Protein AF-A0A060C9G6-F1 (afdb_monomer)

Nearest PDB structures (foldseek):
  5x32-assembly2_B  TM=8.089E-01  e=6.596E-02  Marinomonas mediterranea MMB-1
  5x32-assembly1_A  TM=8.050E-01  e=7.031E-02  Marinomonas mediterranea MMB-1
  2rgk-assembly1_F  TM=8.131E-01  e=1.100E-01  Escherichia coli
  2afa-assembly1_E  TM=8.178E-01  e=1.332E-01  Salmonella enterica subsp. enterica serovar Typhimurium
  2gz6-assembly1_A  TM=7.050E-01  e=1.170E+00  Anabaena sp. CH1

Secondary structure (DSSP, 8-state):
-------TT---EEEHHHHHHHHHHHHHHT-HHHHHHHHHHHHHTBPTTSSSBPSEEETTTTEE-S---HHHHHHHHHHHHHHHHHH--S--

Solvent-accessible surface area (backbone atoms only — not comparable to full-atom values): 4927 Å² total; per-residue (Å²): 80,80,43,84,58,52,55,96,84,70,55,47,27,35,36,28,48,54,38,10,51,51,32,32,51,25,31,75,73,64,38,58,77,60,25,54,32,34,49,53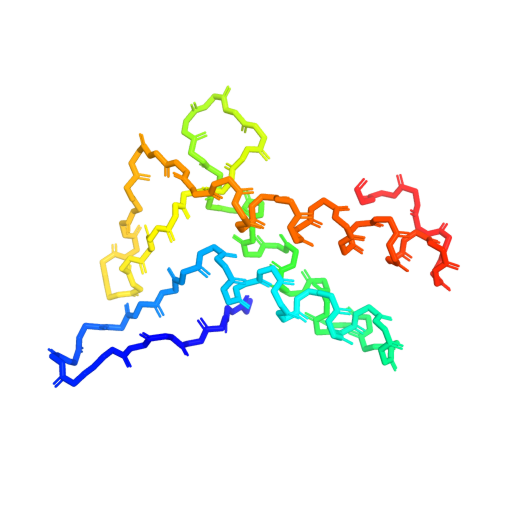,40,46,71,76,40,42,22,85,98,53,96,43,38,18,28,43,31,39,65,82,78,71,47,64,45,89,46,67,42,71,68,13,43,52,33,40,55,52,18,52,54,43,36,29,77,69,68,68,51,85,86,117

InterPro domains:
  IPR002037 Glycoside hydrolase, family 8 [PF01270] (7-90)
  IPR002037 Glycoside hydrolase, family 8 [PR00735] (14-27)
  IPR002037 Glycoside hydrolase, family 8 [PR00735] (69-87)
  IPR008928 Six-hairpin glycosidase superfamily [SSF48208] (2-91)
  IPR012341 Six-hairpin glycosidase-like superfamily [G3DSA:1.50.10.10] (1-92)

Mean predicted aligned error: 3.17 Å

Organism: NCBI:txid83427

Radius of gyration: 12.73 Å; Cα contacts (8 Å, |Δi|>4): 157; chains: 1; bounding box: 33×30×27 Å

Sequence (92 aa):
MYINTTDSNSTLRALSESQGYGMVFTALVGKQSDYDKLLLFFQNHQYSNTGLMSWEIDMNSNSALDNNATDGDLWIAYSLFRAYDRWNDKNI

pLDDT: mean 94.39, std 7.27, range [63.03, 98.81]

Foldseek 3Di:
DADFPDDPVRQTKGFLLRLLVQLQVCLVVVVVVSNVVSVVVQVVACAPPDSAGQGMARPVVRDGDNDHDVNSRVSNVVSVVSNCVRPVDPPD

Structure (mmCIF, N/CA/C/O backbone):
data_AF-A0A060C9G6-F1
#
_entry.id   AF-A0A060C9G6-F1
#
loop_
_atom_site.group_PDB
_atom_site.id
_atom_site.type_symbol
_atom_site.label_atom_id
_atom_site.label_alt_id
_atom_site.label_comp_id
_atom_site.label_asym_id
_atom_site.label_entity_id
_atom_site.label_seq_id
_atom_site.pdbx_PDB_ins_code
_atom_site.Cartn_x
_atom_site.Cartn_y
_atom_site.Cartn_z
_atom_site.occupancy
_atom_site.B_iso_or_equiv
_atom_site.auth_seq_id
_atom_site.auth_comp_id
_atom_site.auth_asym_id
_atom_site.auth_atom_id
_atom_site.pdbx_PDB_model_num
ATOM 1 N N . MET A 1 1 ? 3.166 -0.277 6.431 1.00 95.25 1 MET A N 1
ATOM 2 C CA . MET A 1 1 ? 3.203 -1.739 6.192 1.00 95.25 1 MET A CA 1
ATOM 3 C C . MET A 1 1 ? 2.691 -1.977 4.791 1.00 95.25 1 MET A C 1
ATOM 5 O O . MET A 1 1 ? 1.796 -1.254 4.388 1.00 95.25 1 MET A O 1
ATOM 9 N N . TYR A 1 2 ? 3.223 -2.959 4.077 1.00 97.31 2 TYR A N 1
ATOM 10 C CA . TYR A 1 2 ? 2.743 -3.334 2.748 1.00 97.31 2 TYR A CA 1
ATOM 11 C C . TYR A 1 2 ? 2.577 -4.848 2.663 1.00 97.31 2 TYR A C 1
ATOM 13 O O . TYR A 1 2 ? 3.133 -5.579 3.490 1.00 97.31 2 TYR A O 1
ATOM 21 N N . ILE A 1 3 ? 1.824 -5.310 1.669 1.00 97.94 3 ILE A N 1
ATOM 22 C CA . ILE A 1 3 ? 1.740 -6.734 1.347 1.00 97.94 3 ILE A CA 1
ATOM 23 C C . ILE A 1 3 ? 2.866 -7.093 0.376 1.00 97.94 3 ILE A C 1
ATOM 25 O O . ILE A 1 3 ? 2.945 -6.557 -0.727 1.00 97.94 3 ILE A O 1
ATOM 29 N N . ASN A 1 4 ? 3.759 -7.983 0.811 1.00 96.38 4 ASN A N 1
ATOM 30 C CA . ASN A 1 4 ? 4.887 -8.441 0.009 1.00 96.38 4 ASN A CA 1
ATOM 31 C C . ASN A 1 4 ? 4.401 -9.357 -1.126 1.00 96.38 4 ASN A C 1
ATOM 33 O O . ASN A 1 4 ? 3.778 -10.386 -0.874 1.00 96.38 4 ASN A O 1
ATOM 37 N N . THR A 1 5 ? 4.727 -8.975 -2.357 1.00 95.50 5 THR A N 1
ATOM 38 C CA . THR A 1 5 ? 4.345 -9.646 -3.613 1.00 95.50 5 THR A CA 1
ATOM 39 C C . THR A 1 5 ? 5.562 -10.029 -4.459 1.00 95.50 5 THR A C 1
ATOM 41 O O . THR A 1 5 ? 5.459 -10.197 -5.670 1.00 95.50 5 THR A O 1
ATOM 44 N N . THR A 1 6 ? 6.732 -10.145 -3.822 1.00 92.88 6 THR A N 1
ATOM 45 C CA . THR A 1 6 ? 7.990 -10.548 -4.470 1.00 92.88 6 THR A CA 1
ATOM 46 C C . THR A 1 6 ? 7.798 -11.824 -5.280 1.00 92.88 6 THR A C 1
ATOM 48 O O . THR A 1 6 ? 7.349 -12.842 -4.750 1.00 92.88 6 THR A O 1
ATOM 51 N N . ASP A 1 7 ? 8.158 -11.765 -6.559 1.00 83.19 7 ASP A N 1
ATOM 52 C CA . ASP A 1 7 ? 8.186 -12.930 -7.435 1.00 83.19 7 ASP A CA 1
ATOM 53 C C . ASP A 1 7 ? 9.513 -13.700 -7.281 1.00 83.19 7 ASP A C 1
ATOM 55 O O . ASP A 1 7 ? 10.405 -13.345 -6.505 1.00 83.19 7 ASP A O 1
ATOM 59 N N . SER A 1 8 ? 9.681 -14.773 -8.054 1.00 80.50 8 SER A N 1
ATOM 60 C CA . SER A 1 8 ? 10.912 -15.572 -8.051 1.00 80.50 8 SER A CA 1
ATOM 61 C C . SER A 1 8 ? 12.166 -14.807 -8.500 1.00 80.50 8 SER A C 1
ATOM 63 O O . SER A 1 8 ? 13.270 -15.320 -8.326 1.00 80.50 8 SER A O 1
ATOM 65 N N . ASN A 1 9 ? 12.033 -13.601 -9.068 1.00 75.06 9 ASN A N 1
ATOM 66 C CA . ASN A 1 9 ? 13.159 -12.788 -9.533 1.00 75.06 9 ASN A CA 1
ATOM 67 C C . ASN A 1 9 ? 13.793 -11.947 -8.411 1.00 75.06 9 ASN A C 1
ATOM 69 O O . ASN A 1 9 ? 14.741 -11.210 -8.668 1.00 75.06 9 ASN A O 1
ATOM 73 N N . SER A 1 10 ? 13.330 -12.096 -7.162 1.00 77.44 10 SER A N 1
ATOM 74 C CA . SER A 1 10 ? 13.910 -11.482 -5.952 1.00 77.44 10 SER A CA 1
ATOM 75 C C . SER A 1 10 ? 13.818 -9.952 -5.865 1.00 77.44 10 SER A C 1
ATOM 77 O O . SER A 1 10 ? 14.388 -9.358 -4.948 1.00 77.44 10 SER A O 1
ATOM 79 N N . THR A 1 11 ? 13.079 -9.294 -6.762 1.00 85.19 11 THR A N 1
ATOM 80 C CA . THR A 1 11 ? 12.737 -7.875 -6.597 1.00 85.19 11 THR A CA 1
ATOM 81 C C . THR A 1 11 ? 11.641 -7.751 -5.546 1.00 85.19 11 THR A C 1
ATOM 83 O O . THR A 1 11 ? 10.539 -8.269 -5.730 1.00 85.19 11 THR A O 1
ATOM 86 N N . LEU A 1 12 ? 11.939 -7.059 -4.444 1.00 93.81 12 LEU A N 1
ATOM 87 C CA . LEU A 1 12 ? 10.977 -6.844 -3.371 1.00 93.81 12 LEU A CA 1
ATOM 88 C C . LEU A 1 12 ? 9.879 -5.906 -3.872 1.00 93.81 12 LEU A C 1
ATOM 90 O O . LEU A 1 12 ? 10.145 -4.734 -4.120 1.00 93.81 12 LEU A O 1
ATOM 94 N N . ARG A 1 13 ? 8.659 -6.421 -4.040 1.00 95.69 13 ARG A N 1
ATOM 95 C CA . ARG A 1 13 ? 7.547 -5.666 -4.636 1.00 95.69 13 ARG A CA 1
ATOM 96 C C . ARG A 1 13 ? 6.336 -5.565 -3.727 1.00 95.69 13 ARG A C 1
ATOM 98 O O . ARG A 1 13 ? 6.010 -6.505 -2.992 1.00 95.69 13 ARG A O 1
ATOM 105 N N . ALA A 1 14 ? 5.618 -4.459 -3.868 1.00 97.44 14 ALA A N 1
ATOM 106 C CA . ALA A 1 14 ? 4.235 -4.317 -3.436 1.00 97.44 14 ALA A CA 1
ATOM 107 C C . ALA A 1 14 ? 3.355 -3.998 -4.651 1.00 97.44 14 ALA A C 1
ATOM 109 O O . ALA A 1 14 ? 3.693 -3.115 -5.440 1.00 97.44 14 ALA A O 1
ATOM 110 N N . LEU A 1 15 ? 2.227 -4.698 -4.778 1.00 97.81 15 LEU A N 1
ATOM 111 C CA . LEU A 1 15 ? 1.217 -4.428 -5.799 1.00 97.81 15 LEU A CA 1
ATOM 112 C C . LEU A 1 15 ? -0.043 -3.837 -5.165 1.00 97.81 15 LEU A C 1
ATOM 114 O O . LEU A 1 15 ? -0.477 -4.291 -4.100 1.00 97.81 15 LEU A O 1
ATOM 118 N N . SER A 1 16 ? -0.655 -2.866 -5.845 1.00 98.50 16 SER A N 1
ATOM 119 C CA . SER A 1 16 ? -1.905 -2.223 -5.401 1.00 98.50 16 SER A CA 1
ATOM 120 C C . SER A 1 16 ? -3.043 -3.224 -5.154 1.00 98.50 16 SER A C 1
ATOM 122 O O . SER A 1 16 ? -3.776 -3.081 -4.179 1.00 98.50 16 SER A O 1
ATOM 124 N N . GLU A 1 17 ? -3.143 -4.287 -5.963 1.00 98.62 17 GLU A N 1
ATOM 125 C CA . GLU A 1 17 ? -4.137 -5.356 -5.795 1.00 98.62 17 GLU A CA 1
ATOM 126 C C . GLU A 1 17 ? -4.014 -6.031 -4.419 1.00 98.62 17 GLU A C 1
ATOM 128 O O . GLU A 1 17 ? -4.946 -6.038 -3.611 1.00 98.62 17 GLU A O 1
ATOM 133 N N . SER A 1 18 ? -2.823 -6.553 -4.118 1.00 98.44 18 SER A N 1
ATOM 134 C CA . SER A 1 18 ? -2.552 -7.228 -2.849 1.00 98.44 18 SER A CA 1
ATOM 135 C C . SER A 1 18 ? -2.655 -6.274 -1.660 1.00 98.44 18 SER A C 1
ATOM 137 O O . SER A 1 18 ? -3.135 -6.672 -0.597 1.00 98.44 18 SER A O 1
ATOM 139 N N . GLN A 1 19 ? -2.265 -5.007 -1.838 1.00 98.69 19 GLN A N 1
ATOM 140 C CA . GLN A 1 19 ? -2.469 -3.969 -0.832 1.00 98.69 19 GLN A CA 1
ATOM 141 C C . GLN A 1 19 ? -3.960 -3.789 -0.514 1.00 98.69 19 GLN A C 1
ATOM 143 O O . GLN A 1 19 ? -4.339 -3.823 0.660 1.00 98.69 19 GLN A O 1
ATOM 148 N N . GLY A 1 20 ? -4.803 -3.675 -1.545 1.00 98.62 20 GLY A N 1
ATOM 149 C CA . GLY A 1 20 ? -6.255 -3.597 -1.416 1.00 98.62 20 GLY A CA 1
ATOM 150 C C . GLY A 1 20 ? -6.835 -4.796 -0.666 1.00 98.62 20 GLY A C 1
ATOM 151 O O . GLY A 1 20 ? -7.570 -4.610 0.304 1.00 98.62 20 GLY A O 1
ATOM 152 N N . TYR A 1 21 ? -6.440 -6.027 -1.014 1.00 98.81 21 TYR A N 1
ATOM 153 C CA . TYR A 1 21 ? -6.864 -7.226 -0.276 1.00 98.81 21 TYR A CA 1
ATOM 154 C C . TYR A 1 21 ? -6.474 -7.179 1.206 1.00 98.81 21 TYR A C 1
ATOM 156 O O . TYR A 1 21 ? -7.296 -7.480 2.076 1.00 98.81 21 TYR A O 1
ATOM 164 N N . GLY A 1 22 ? -5.241 -6.767 1.513 1.00 98.62 22 GLY A N 1
ATOM 165 C CA . GLY A 1 22 ? -4.776 -6.612 2.890 1.00 98.62 22 GLY A CA 1
ATOM 166 C C . GLY A 1 22 ? -5.635 -5.628 3.686 1.00 98.62 22 GLY A C 1
ATOM 167 O O . GLY A 1 22 ? -6.039 -5.926 4.817 1.00 98.62 22 GLY A O 1
ATOM 168 N N . MET A 1 23 ? -5.962 -4.478 3.092 1.00 98.62 23 MET A N 1
ATOM 169 C CA . MET A 1 23 ? -6.820 -3.471 3.721 1.00 98.62 23 MET A CA 1
ATOM 170 C C . MET A 1 23 ? -8.241 -4.005 3.939 1.00 98.62 23 MET A C 1
ATOM 172 O O . MET A 1 23 ? -8.783 -3.889 5.038 1.00 98.62 23 MET A O 1
ATOM 176 N N . VAL A 1 24 ? -8.831 -4.677 2.946 1.00 98.62 24 VAL A N 1
ATOM 177 C CA . VAL A 1 24 ? -10.158 -5.294 3.092 1.00 98.62 24 VAL A CA 1
ATOM 178 C C . VAL A 1 24 ? -10.166 -6.299 4.239 1.00 98.62 24 VAL A C 1
ATOM 180 O O . VAL A 1 24 ? -11.013 -6.203 5.127 1.00 98.62 24 VAL A O 1
ATOM 183 N N . PHE A 1 25 ? -9.227 -7.247 4.274 1.00 98.69 25 PHE A N 1
ATOM 184 C CA . PHE A 1 25 ? -9.232 -8.276 5.311 1.00 98.69 25 PHE A CA 1
ATOM 185 C C . PHE A 1 25 ? -9.011 -7.699 6.704 1.00 98.69 25 PHE A C 1
ATOM 187 O O . PHE A 1 25 ? -9.747 -8.059 7.623 1.00 98.69 25 PHE A O 1
ATOM 194 N N . THR A 1 26 ? -8.061 -6.777 6.870 1.00 98.19 26 THR A N 1
ATOM 195 C CA . THR A 1 26 ? -7.805 -6.138 8.171 1.00 98.19 26 THR A CA 1
ATOM 196 C C . THR A 1 26 ? -9.011 -5.338 8.668 1.00 98.19 26 THR A C 1
ATOM 198 O O . THR A 1 26 ? -9.352 -5.453 9.851 1.00 98.19 26 THR A O 1
ATOM 201 N N . ALA A 1 27 ? -9.732 -4.640 7.782 1.00 97.50 27 ALA A N 1
ATOM 202 C CA . ALA A 1 27 ? -11.013 -4.015 8.110 1.00 97.50 27 ALA A CA 1
ATOM 203 C C . ALA A 1 27 ? -12.069 -5.062 8.509 1.00 97.50 27 ALA A C 1
ATOM 205 O O . ALA A 1 27 ? -12.680 -4.961 9.571 1.00 97.50 27 ALA A O 1
ATOM 206 N N . LEU A 1 28 ? -12.245 -6.133 7.729 1.00 97.50 28 LEU A N 1
ATOM 207 C CA . LEU A 1 28 ? -13.229 -7.187 8.015 1.00 97.50 28 LEU A CA 1
ATOM 208 C C . LEU A 1 28 ? -12.993 -7.909 9.346 1.00 97.50 28 LEU A C 1
ATOM 210 O O . LEU A 1 28 ? -13.960 -8.251 10.033 1.00 97.50 28 LEU A O 1
ATOM 214 N N . VAL A 1 29 ? -11.736 -8.135 9.735 1.00 97.88 29 VAL A N 1
ATOM 215 C CA . VAL A 1 29 ? -11.392 -8.808 11.000 1.00 97.88 29 VAL A CA 1
ATOM 216 C C . VAL A 1 29 ? -11.237 -7.845 12.181 1.00 97.88 29 VAL A C 1
ATOM 218 O O . VAL A 1 29 ? -11.091 -8.292 13.314 1.00 97.88 29 VAL A O 1
ATOM 221 N N . GLY A 1 30 ? -11.306 -6.528 11.952 1.00 96.44 30 GLY A N 1
ATOM 222 C CA . GLY A 1 30 ? -11.198 -5.518 13.010 1.00 96.44 30 GLY A CA 1
ATOM 223 C C . GLY A 1 30 ? -9.773 -5.288 13.525 1.00 96.44 30 GLY A C 1
ATOM 224 O O . GLY A 1 30 ? -9.591 -4.920 14.684 1.00 96.44 30 GLY A O 1
ATOM 225 N N . LYS A 1 31 ? -8.752 -5.490 12.688 1.00 97.56 31 LYS A N 1
ATOM 226 C CA . LYS A 1 31 ? -7.340 -5.251 13.028 1.00 97.56 31 LYS A CA 1
ATOM 227 C C . LYS A 1 31 ? -6.934 -3.813 12.693 1.00 97.56 31 LYS A C 1
ATOM 229 O O . LYS A 1 31 ? -6.167 -3.591 11.763 1.00 97.56 31 LYS A O 1
ATOM 23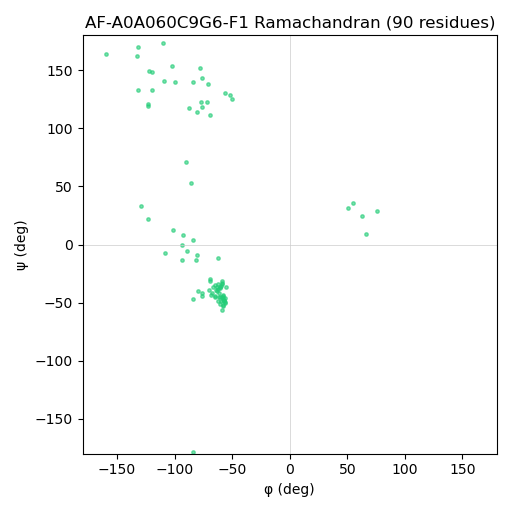4 N N . GLN A 1 32 ? -7.440 -2.844 13.458 1.00 95.88 32 GLN A N 1
ATOM 235 C CA . GLN A 1 32 ? -7.286 -1.415 13.145 1.00 95.88 32 GLN A CA 1
ATOM 236 C C . GLN A 1 32 ? -5.824 -0.975 13.016 1.00 95.88 32 GLN A C 1
ATOM 238 O O . GLN A 1 32 ? -5.444 -0.435 11.992 1.00 95.88 32 GLN A O 1
ATOM 243 N N . SER A 1 33 ? -4.959 -1.326 13.975 1.00 96.69 33 SER A N 1
ATOM 244 C CA . SE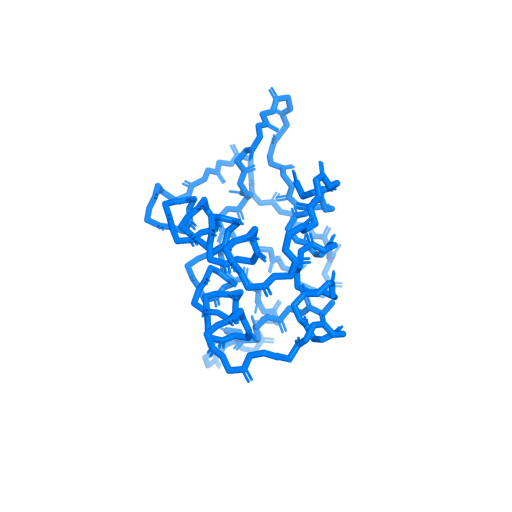R A 1 33 ? -3.536 -0.952 13.900 1.00 96.69 33 SER A CA 1
ATOM 245 C C . SER A 1 33 ? -2.826 -1.484 12.647 1.00 96.69 33 SER A C 1
ATOM 247 O O . SER A 1 33 ? -1.888 -0.858 12.157 1.00 96.69 33 SER A O 1
ATOM 249 N N . ASP A 1 34 ? -3.242 -2.641 12.131 1.00 98.12 34 ASP A N 1
ATOM 250 C CA . ASP A 1 34 ? -2.677 -3.206 10.906 1.00 98.12 34 ASP A CA 1
ATOM 251 C C . ASP A 1 34 ? -3.271 -2.528 9.670 1.00 98.12 34 ASP A C 1
ATOM 253 O O . ASP A 1 34 ? -2.527 -2.187 8.751 1.00 98.12 34 ASP A O 1
ATOM 257 N N . TYR A 1 35 ? -4.577 -2.254 9.689 1.00 97.75 35 TYR A N 1
ATOM 258 C CA . TYR A 1 35 ? -5.256 -1.461 8.670 1.00 97.75 35 TYR A CA 1
ATOM 259 C C . TYR A 1 35 ? -4.619 -0.077 8.512 1.00 97.75 35 TYR A C 1
ATOM 261 O O . TYR A 1 35 ? -4.230 0.282 7.407 1.00 97.75 35 TYR A O 1
ATOM 269 N N . ASP A 1 36 ? -4.403 0.657 9.604 1.00 97.00 36 ASP A N 1
ATOM 270 C CA . ASP A 1 36 ? -3.830 2.009 9.584 1.00 97.00 36 ASP A CA 1
ATOM 271 C C . ASP A 1 36 ? -2.424 2.017 8.969 1.00 97.00 36 ASP A C 1
ATOM 273 O O . ASP A 1 36 ? -2.057 2.908 8.203 1.00 97.00 36 ASP A O 1
ATOM 277 N N . LYS A 1 37 ? -1.622 0.979 9.243 1.00 98.25 37 LYS A N 1
ATOM 278 C CA . LYS A 1 37 ? -0.292 0.834 8.636 1.00 98.25 37 LYS A CA 1
ATOM 279 C C . LYS A 1 37 ? -0.362 0.535 7.139 1.00 98.25 37 LYS A C 1
ATOM 281 O O . LYS A 1 37 ? 0.596 0.873 6.440 1.00 98.25 37 LYS A O 1
ATOM 286 N N . LEU A 1 38 ? -1.399 -0.161 6.668 1.00 98.50 38 LEU A N 1
ATOM 287 C CA . LEU A 1 38 ? -1.632 -0.422 5.243 1.00 98.50 38 LEU A CA 1
ATOM 288 C C . LEU A 1 38 ? -2.186 0.826 4.544 1.00 98.50 38 LEU A C 1
ATOM 290 O O . LEU A 1 38 ? -1.717 1.170 3.461 1.00 98.50 38 LEU A O 1
ATOM 294 N N . LEU A 1 39 ? -3.107 1.541 5.189 1.00 97.50 39 LEU A N 1
ATOM 295 C CA . LEU A 1 39 ? -3.650 2.813 4.723 1.00 97.50 39 LEU A CA 1
ATOM 296 C C . LEU A 1 39 ? -2.540 3.850 4.530 1.00 97.50 39 LEU A C 1
ATOM 298 O O . LEU A 1 39 ? -2.434 4.442 3.461 1.00 97.50 39 LEU A O 1
ATOM 302 N N . LEU A 1 40 ? -1.651 3.997 5.517 1.00 97.44 40 LEU A N 1
ATOM 303 C CA . LEU A 1 40 ? -0.499 4.894 5.416 1.00 97.44 40 LEU A CA 1
ATOM 304 C C . LEU A 1 40 ? 0.422 4.527 4.242 1.00 97.44 40 LEU A C 1
ATOM 306 O O . LEU A 1 40 ? 1.001 5.401 3.603 1.00 97.44 40 LEU A O 1
ATOM 310 N N . PHE A 1 41 ? 0.579 3.234 3.943 1.00 97.94 41 PHE A N 1
ATOM 311 C CA . PHE A 1 41 ? 1.372 2.818 2.788 1.00 97.94 41 PHE A CA 1
ATOM 312 C C . PHE A 1 41 ? 0.702 3.207 1.472 1.00 97.94 41 PHE A C 1
ATOM 314 O O . PHE A 1 41 ? 1.387 3.745 0.610 1.00 97.94 41 PHE A O 1
ATOM 321 N N . PHE A 1 42 ? -0.611 3.006 1.340 1.00 97.69 42 PHE A N 1
ATOM 322 C CA . PHE A 1 42 ? -1.377 3.493 0.191 1.00 97.69 42 PHE A CA 1
ATOM 323 C C . PHE A 1 42 ? -1.225 5.011 0.013 1.00 97.69 42 PHE A C 1
ATOM 325 O O . PHE A 1 42 ? -0.846 5.458 -1.066 1.00 97.69 42 PHE A O 1
ATOM 332 N N . GLN A 1 43 ? -1.434 5.793 1.077 1.00 95.94 43 GLN A N 1
ATOM 333 C CA . GLN A 1 43 ? -1.337 7.259 1.045 1.00 95.94 43 GLN A CA 1
ATOM 334 C C . GLN A 1 43 ? 0.049 7.752 0.597 1.00 95.94 43 GLN A C 1
ATOM 336 O O . GLN A 1 43 ? 0.153 8.754 -0.102 1.00 95.94 43 GLN A O 1
ATOM 341 N N . ASN A 1 44 ? 1.113 7.028 0.953 1.00 96.19 44 ASN A N 1
ATOM 342 C CA . ASN A 1 44 ? 2.483 7.365 0.558 1.00 96.19 44 ASN A CA 1
ATOM 343 C C . ASN A 1 44 ? 2.860 6.918 -0.868 1.00 96.19 44 ASN A C 1
ATOM 345 O O . ASN A 1 44 ? 3.939 7.276 -1.333 1.00 96.19 44 ASN A O 1
ATOM 349 N N . HIS A 1 45 ? 2.017 6.133 -1.546 1.00 96.88 45 HIS A N 1
ATOM 350 C CA . HIS A 1 45 ? 2.292 5.571 -2.877 1.00 96.88 45 HIS A CA 1
ATOM 351 C C . HIS A 1 45 ? 1.149 5.839 -3.863 1.00 96.88 45 HIS A C 1
ATOM 353 O O . HIS A 1 45 ? 0.866 5.022 -4.741 1.00 96.88 45 HIS A O 1
ATOM 359 N N . GLN A 1 46 ? 0.475 6.980 -3.715 1.00 96.31 46 GLN A N 1
ATOM 360 C CA . GLN A 1 46 ? -0.437 7.467 -4.742 1.00 96.31 46 GLN A CA 1
ATOM 361 C C . GLN A 1 46 ? 0.353 7.952 -5.959 1.00 96.31 46 GLN A C 1
ATOM 363 O O . GLN A 1 46 ? 1.385 8.610 -5.804 1.00 96.31 46 GLN A O 1
ATOM 368 N N . TYR A 1 47 ? -0.124 7.640 -7.164 1.00 91.38 47 TYR A N 1
ATOM 369 C CA . TYR A 1 4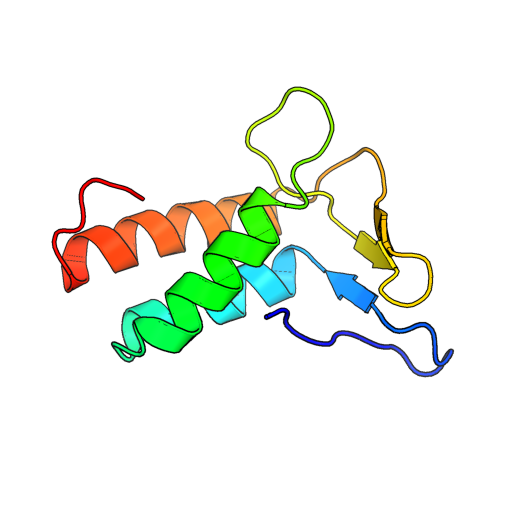7 ? 0.533 8.122 -8.378 1.00 91.38 47 TYR A CA 1
ATOM 370 C C . TYR A 1 47 ? 0.171 9.594 -8.638 1.00 91.38 47 TYR A C 1
ATOM 372 O O . TYR A 1 47 ? -0.881 10.089 -8.213 1.00 91.38 47 TYR A O 1
ATOM 380 N N . SER A 1 48 ? 1.075 10.313 -9.303 1.00 86.19 48 SER A N 1
ATOM 381 C CA . SER A 1 48 ? 1.172 11.775 -9.239 1.00 86.19 48 SER A CA 1
ATOM 382 C C . SER A 1 48 ? -0.144 12.503 -9.527 1.00 86.19 48 SER A C 1
ATOM 384 O O . SER A 1 48 ? -0.755 12.330 -10.578 1.00 86.19 48 SER A O 1
ATOM 386 N N . ASN A 1 49 ? -0.525 13.413 -8.623 1.00 85.62 49 ASN A N 1
ATOM 387 C CA . ASN A 1 49 ? -1.716 14.268 -8.728 1.00 85.62 49 ASN A CA 1
ATOM 388 C C . ASN A 1 49 ? -3.060 13.517 -8.757 1.00 85.62 49 ASN A C 1
ATOM 390 O O . ASN A 1 49 ? -4.047 14.052 -9.268 1.00 85.62 49 ASN A O 1
ATOM 394 N N . THR A 1 50 ? -3.125 12.304 -8.202 1.00 94.19 50 THR A N 1
ATOM 395 C CA . THR A 1 50 ? -4.370 11.528 -8.115 1.00 94.19 50 THR A CA 1
ATOM 396 C C . THR A 1 50 ? -4.613 10.969 -6.717 1.00 94.19 50 THR A C 1
ATOM 398 O O . THR A 1 50 ? -3.749 11.032 -5.850 1.00 94.19 50 THR A O 1
ATOM 401 N N . GLY A 1 51 ? -5.813 10.426 -6.498 1.00 94.62 51 GLY A N 1
ATOM 402 C CA . GLY A 1 51 ? -6.150 9.665 -5.292 1.00 94.62 51 GLY A CA 1
ATOM 403 C C . GLY A 1 51 ? -5.929 8.154 -5.427 1.00 94.62 51 GLY A C 1
ATOM 404 O O . GLY A 1 51 ? -6.381 7.406 -4.565 1.00 94.62 51 GLY A O 1
ATOM 405 N N . LEU A 1 52 ? -5.309 7.698 -6.516 1.00 97.62 52 LEU A N 1
ATOM 406 C CA . LEU A 1 52 ? -5.172 6.286 -6.877 1.00 97.62 52 LEU A CA 1
ATOM 407 C C . LEU A 1 52 ? -3.765 5.785 -6.556 1.00 97.62 52 LEU A C 1
ATOM 409 O O . LEU A 1 52 ? -2.813 6.566 -6.551 1.00 97.62 52 LEU A O 1
ATOM 413 N N . MET A 1 53 ? -3.619 4.487 -6.305 1.00 98.00 53 MET A N 1
ATOM 414 C CA . MET A 1 53 ? -2.328 3.903 -5.941 1.00 98.00 53 MET A CA 1
ATOM 415 C C . MET A 1 53 ? -1.497 3.585 -7.186 1.00 98.00 53 MET A C 1
ATOM 417 O O . MET A 1 53 ? -2.020 3.042 -8.160 1.00 98.00 53 MET A O 1
ATOM 421 N N . SER A 1 54 ? -0.189 3.842 -7.141 1.00 98.25 54 SER A N 1
ATOM 422 C CA . SER A 1 54 ? 0.736 3.252 -8.109 1.00 98.25 54 SER A CA 1
ATOM 423 C C . SER A 1 54 ? 0.608 1.730 -8.085 1.00 98.25 54 SER A C 1
ATOM 425 O O . SER A 1 54 ? 0.641 1.115 -7.016 1.00 98.25 54 SER A O 1
ATOM 427 N N . TRP A 1 55 ? 0.450 1.102 -9.251 1.00 97.88 55 TRP A N 1
ATOM 428 C CA . TRP A 1 55 ? 0.116 -0.324 -9.275 1.00 97.88 55 TRP A CA 1
ATOM 429 C C . TRP A 1 55 ? 1.256 -1.231 -8.811 1.00 97.88 55 TRP A C 1
ATOM 431 O O . TRP A 1 55 ? 0.970 -2.281 -8.237 1.00 97.88 55 TRP A O 1
ATOM 441 N N . GLU A 1 56 ? 2.504 -0.810 -9.025 1.00 97.06 56 GLU A N 1
ATOM 442 C CA . GLU A 1 56 ? 3.725 -1.504 -8.618 1.00 97.06 56 GLU A CA 1
ATOM 443 C C . GLU A 1 56 ? 4.685 -0.536 -7.915 1.00 97.06 56 GLU A C 1
ATOM 445 O O . GLU A 1 56 ? 4.961 0.566 -8.403 1.00 97.06 56 GLU A O 1
ATOM 450 N N . ILE A 1 57 ? 5.204 -0.989 -6.772 1.00 97.06 57 ILE A N 1
ATOM 451 C CA . ILE A 1 57 ? 6.240 -0.330 -5.984 1.00 97.06 57 ILE A CA 1
ATOM 452 C C . ILE A 1 57 ? 7.409 -1.302 -5.829 1.00 97.06 57 ILE A C 1
ATOM 454 O O . ILE A 1 57 ? 7.248 -2.387 -5.261 1.00 97.06 57 ILE A O 1
ATOM 458 N N . ASP A 1 58 ? 8.588 -0.894 -6.294 1.00 95.56 58 ASP A N 1
ATOM 459 C CA . ASP A 1 58 ? 9.852 -1.548 -5.962 1.00 95.56 58 ASP A CA 1
ATOM 460 C C . ASP A 1 58 ? 10.300 -1.057 -4.583 1.00 95.56 58 ASP A C 1
ATOM 462 O O . ASP A 1 58 ? 10.616 0.115 -4.377 1.00 95.56 58 ASP A O 1
ATOM 466 N N . MET A 1 59 ? 10.314 -1.967 -3.617 1.00 94.88 59 MET A N 1
ATOM 467 C CA . MET A 1 59 ? 10.630 -1.677 -2.222 1.00 94.88 59 MET A CA 1
ATOM 468 C C . MET A 1 59 ? 12.136 -1.596 -1.949 1.00 94.88 59 MET A C 1
ATOM 470 O O . MET A 1 59 ? 12.522 -1.129 -0.879 1.00 94.88 59 MET A O 1
ATOM 474 N N . ASN A 1 60 ? 12.988 -2.050 -2.873 1.00 91.94 60 ASN A N 1
ATOM 475 C CA . ASN A 1 60 ? 14.438 -1.908 -2.744 1.00 91.94 60 ASN A CA 1
ATOM 476 C C . ASN A 1 60 ? 14.871 -0.472 -3.066 1.00 91.94 60 ASN A C 1
ATOM 478 O O . ASN A 1 60 ? 15.695 0.101 -2.355 1.00 91.94 60 ASN A O 1
ATOM 482 N N . SER A 1 61 ? 14.319 0.107 -4.135 1.00 92.94 61 SER A N 1
ATOM 483 C CA . SER A 1 61 ? 14.598 1.483 -4.573 1.00 92.94 61 SER A CA 1
ATOM 484 C C . SER A 1 61 ? 13.602 2.511 -4.031 1.00 92.94 61 SER A C 1
ATOM 486 O O . SER A 1 61 ? 13.856 3.711 -4.135 1.00 92.94 61 SER A O 1
ATOM 488 N N . ASN A 1 62 ? 12.472 2.058 -3.482 1.00 90.31 62 ASN A N 1
ATOM 489 C CA . ASN A 1 62 ? 11.314 2.887 -3.149 1.00 90.31 62 ASN A CA 1
ATOM 490 C C . ASN A 1 62 ? 10.806 3.697 -4.362 1.00 90.31 62 ASN A C 1
ATOM 492 O O . ASN A 1 62 ? 10.397 4.852 -4.226 1.00 90.31 62 ASN A O 1
ATOM 496 N N . SER A 1 63 ? 10.876 3.106 -5.560 1.00 93.62 63 SER A N 1
ATOM 497 C CA . SER A 1 63 ? 10.343 3.691 -6.793 1.00 93.62 63 SER A CA 1
ATOM 498 C C . SER A 1 63 ? 8.991 3.085 -7.138 1.00 93.62 63 SER A C 1
ATOM 500 O O . SER A 1 63 ? 8.819 1.870 -7.051 1.00 93.62 63 SER A O 1
ATOM 502 N N . ALA A 1 64 ? 8.064 3.917 -7.595 1.00 95.25 64 ALA A N 1
ATOM 503 C CA . ALA 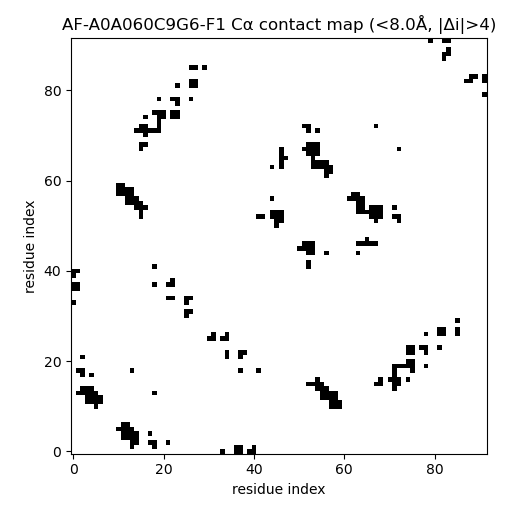A 1 64 ? 6.737 3.500 -8.019 1.00 95.25 64 ALA A CA 1
ATOM 504 C C . ALA A 1 64 ? 6.507 3.860 -9.491 1.00 95.25 64 ALA A C 1
ATOM 506 O O . ALA A 1 64 ? 7.050 4.853 -9.984 1.00 95.25 64 ALA A O 1
ATOM 507 N N . LEU A 1 65 ? 5.715 3.053 -10.194 1.00 95.00 65 LEU A N 1
ATOM 508 C CA . LEU A 1 65 ? 5.301 3.375 -11.560 1.00 95.00 65 LEU A CA 1
ATOM 509 C C . LEU A 1 65 ? 4.210 4.458 -11.556 1.00 95.00 65 LEU A C 1
ATOM 511 O O . LEU A 1 65 ? 3.346 4.480 -10.679 1.00 95.00 65 LEU A O 1
ATOM 515 N N . ASP A 1 66 ? 4.242 5.359 -12.542 1.00 95.06 66 ASP A N 1
ATOM 516 C CA . ASP A 1 66 ? 3.301 6.488 -12.656 1.00 95.06 66 ASP A CA 1
ATOM 517 C C . ASP A 1 66 ? 2.007 6.086 -13.386 1.00 95.06 66 ASP A C 1
ATOM 519 O O . ASP A 1 66 ? 1.618 6.653 -14.407 1.00 95.06 66 ASP A O 1
ATOM 523 N N . ASN A 1 67 ? 1.377 5.018 -12.901 1.00 96.56 67 ASN A N 1
ATOM 524 C CA . ASN A 1 67 ? 0.084 4.515 -13.354 1.00 96.56 67 ASN A CA 1
ATOM 525 C C . ASN A 1 67 ? -0.549 3.622 -12.274 1.00 96.56 67 ASN A C 1
ATOM 527 O O . ASN A 1 67 ? 0.138 3.132 -11.377 1.00 96.56 67 ASN A O 1
ATOM 531 N N . ASN A 1 68 ? -1.850 3.364 -12.388 1.00 97.56 68 ASN A N 1
ATOM 532 C CA . ASN A 1 68 ? -2.606 2.509 -11.473 1.00 97.56 68 ASN A CA 1
ATOM 533 C C . ASN A 1 68 ? -3.045 1.181 -12.102 1.00 97.56 68 ASN A C 1
ATOM 535 O O . ASN A 1 68 ? -2.914 0.956 -13.308 1.00 97.56 68 ASN A O 1
ATOM 539 N N . ALA A 1 69 ? -3.620 0.328 -11.254 1.00 98.31 69 ALA A N 1
ATOM 540 C CA . ALA A 1 69 ? -4.420 -0.821 -11.641 1.00 98.31 69 ALA A CA 1
ATOM 541 C C . ALA A 1 69 ? -5.797 -0.677 -10.977 1.00 98.31 69 ALA A C 1
ATOM 543 O O . ALA A 1 69 ? -5.914 -0.570 -9.756 1.00 98.31 69 ALA A O 1
ATOM 544 N N . THR A 1 70 ? -6.841 -0.598 -11.80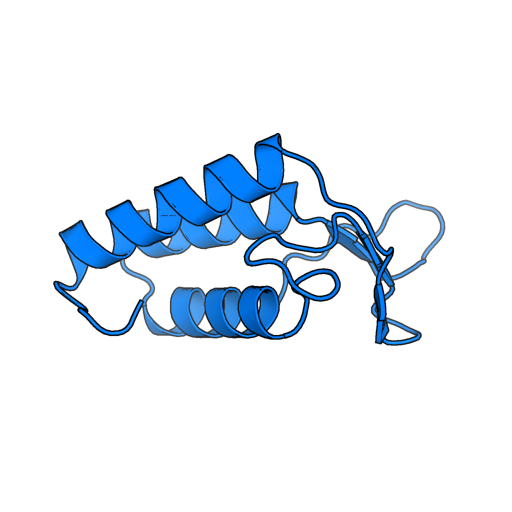5 1.00 98.19 70 THR A N 1
ATOM 545 C CA . THR A 1 70 ? -8.192 -0.202 -11.374 1.00 98.19 70 THR A CA 1
ATOM 546 C C . THR A 1 70 ? -8.803 -1.156 -10.352 1.00 98.19 70 THR A C 1
ATOM 548 O O . THR A 1 70 ? -9.543 -0.732 -9.473 1.00 98.19 70 THR A O 1
ATOM 551 N N . ASP A 1 71 ? -8.507 -2.445 -10.449 1.00 98.56 71 ASP A N 1
ATOM 552 C CA . ASP A 1 71 ? -8.911 -3.454 -9.474 1.00 98.56 71 ASP A CA 1
ATOM 553 C C . ASP A 1 71 ? -8.332 -3.178 -8.078 1.00 98.56 71 ASP A C 1
ATOM 555 O O . ASP A 1 71 ? -9.079 -3.201 -7.098 1.00 98.56 71 ASP A O 1
ATOM 559 N N . GLY A 1 72 ? -7.043 -2.835 -7.983 1.00 98.44 72 GLY A N 1
ATOM 560 C CA . GLY A 1 72 ? -6.410 -2.423 -6.728 1.00 98.44 72 GLY A CA 1
ATOM 561 C C . GLY A 1 72 ? -7.095 -1.207 -6.106 1.00 98.44 72 GLY A C 1
ATOM 562 O O . GLY A 1 72 ? -7.449 -1.229 -4.925 1.00 98.44 72 GLY A O 1
ATOM 563 N N . ASP A 1 73 ? -7.382 -0.186 -6.915 1.00 98.38 73 ASP A N 1
ATOM 564 C CA . ASP A 1 73 ? -8.078 1.017 -6.449 1.00 98.38 73 ASP A CA 1
ATOM 565 C C . ASP A 1 73 ? -9.497 0.717 -5.949 1.00 98.38 73 ASP A C 1
ATOM 567 O O . ASP A 1 73 ? -9.924 1.250 -4.923 1.00 98.38 73 ASP A O 1
ATOM 571 N N . LEU A 1 74 ? -10.231 -0.167 -6.636 1.00 98.62 74 LEU A N 1
ATOM 572 C CA . LEU A 1 74 ? -11.571 -0.583 -6.218 1.00 98.62 74 LEU A CA 1
ATOM 573 C C . LEU A 1 74 ? -11.543 -1.326 -4.876 1.00 98.62 74 LEU A C 1
ATOM 575 O O . LEU A 1 74 ? -12.417 -1.094 -4.036 1.00 98.62 74 LEU A O 1
ATOM 579 N N . TRP A 1 75 ? -10.543 -2.178 -4.635 1.00 98.69 75 TRP A N 1
ATOM 580 C CA . TRP A 1 75 ? -10.395 -2.865 -3.350 1.00 98.69 75 TRP A CA 1
ATOM 581 C C . TRP A 1 75 ? -9.988 -1.928 -2.220 1.00 98.69 75 TRP A C 1
ATOM 583 O O . TRP A 1 75 ? -10.524 -2.042 -1.114 1.00 98.69 75 TRP A O 1
ATOM 593 N N . ILE A 1 76 ? -9.100 -0.973 -2.495 1.00 98.56 76 ILE A N 1
ATOM 594 C CA . ILE A 1 76 ? -8.739 0.072 -1.537 1.00 98.56 76 ILE A CA 1
ATOM 595 C C . ILE A 1 76 ? -9.987 0.889 -1.191 1.00 98.56 76 ILE A C 1
ATOM 597 O O . ILE A 1 76 ? -10.343 0.964 -0.017 1.00 98.56 76 ILE A O 1
ATOM 601 N N . ALA A 1 77 ? -10.729 1.392 -2.181 1.00 98.12 77 ALA A N 1
ATOM 602 C CA . ALA A 1 77 ? -11.969 2.134 -1.956 1.00 98.12 77 ALA A CA 1
ATOM 603 C C . ALA A 1 77 ? -12.999 1.329 -1.148 1.00 98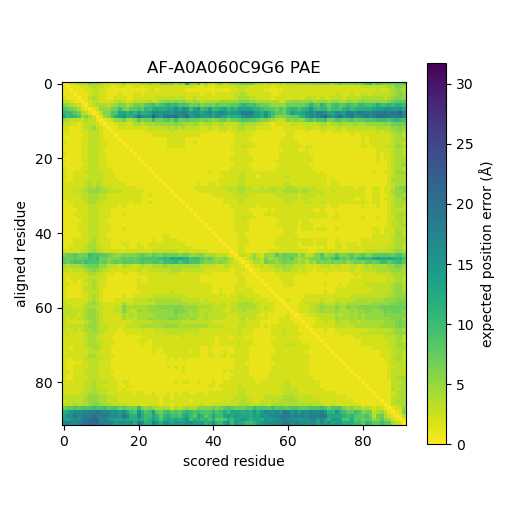.12 77 ALA A C 1
ATOM 605 O O . ALA A 1 77 ? -13.565 1.830 -0.175 1.00 98.12 77 ALA A O 1
ATOM 606 N N . TYR A 1 78 ? -13.208 0.056 -1.496 1.00 98.38 78 TYR A N 1
ATOM 607 C CA . TYR A 1 78 ? -14.089 -0.833 -0.741 1.00 98.38 78 TYR A CA 1
ATOM 608 C C . TYR A 1 78 ? -13.644 -0.965 0.720 1.00 98.38 78 TYR A C 1
ATOM 610 O O . TYR A 1 78 ? -14.470 -0.890 1.630 1.00 98.38 78 TYR A O 1
ATOM 618 N N . SER A 1 79 ? -12.341 -1.118 0.963 1.00 98.19 79 SER A N 1
ATOM 619 C CA . SER A 1 79 ? -11.797 -1.226 2.315 1.00 98.19 79 SER A CA 1
ATOM 620 C C . SER A 1 79 ? -12.028 0.032 3.159 1.00 98.19 79 SER A C 1
ATOM 622 O O . SER A 1 79 ? -12.366 -0.114 4.333 1.00 98.19 79 SER A O 1
ATOM 624 N N . LEU A 1 80 ? -11.968 1.232 2.562 1.00 97.56 80 LEU A N 1
ATOM 625 C CA . LEU A 1 80 ? -12.263 2.501 3.243 1.00 97.56 80 LEU A CA 1
ATOM 626 C C . LEU A 1 80 ? -13.709 2.518 3.756 1.00 97.56 80 LEU A C 1
ATOM 628 O O . LEU A 1 80 ? -13.945 2.818 4.926 1.00 97.56 80 LEU A O 1
ATOM 632 N N . PHE A 1 81 ? -14.672 2.089 2.931 1.00 97.25 81 PHE A N 1
ATOM 633 C CA . PHE A 1 81 ? -16.061 1.925 3.373 1.00 97.25 81 PHE A CA 1
ATOM 634 C C . PHE A 1 81 ? -16.189 0.893 4.500 1.00 97.25 81 PHE A C 1
ATOM 636 O O . PHE A 1 81 ? -16.892 1.128 5.480 1.00 97.25 81 PHE A O 1
ATOM 643 N N . ARG A 1 82 ? -15.474 -0.239 4.418 1.00 97.12 82 ARG A N 1
ATOM 644 C CA . ARG A 1 82 ? -15.511 -1.264 5.477 1.00 97.12 82 AR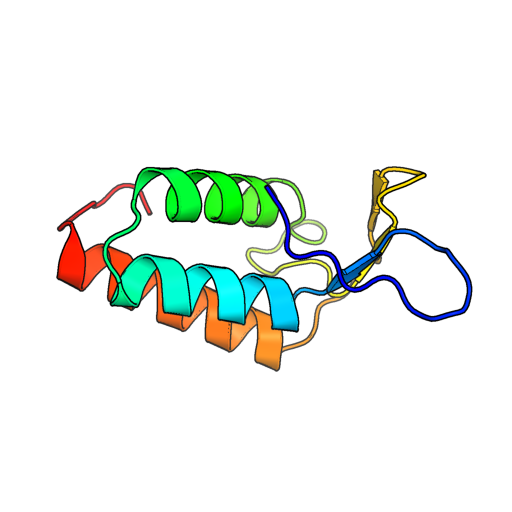G A CA 1
ATOM 645 C C . ARG A 1 82 ? -14.901 -0.789 6.792 1.00 97.12 82 ARG A C 1
ATOM 647 O O . ARG A 1 82 ? -15.398 -1.167 7.853 1.00 97.12 82 ARG A O 1
ATOM 654 N N . ALA A 1 83 ? -13.844 0.009 6.727 1.00 96.81 83 ALA A N 1
ATOM 655 C CA . ALA A 1 83 ? -13.223 0.629 7.885 1.00 96.81 83 ALA A CA 1
ATOM 656 C C . ALA A 1 83 ? -14.151 1.677 8.515 1.00 96.81 83 ALA A C 1
ATOM 658 O O . ALA A 1 83 ? -14.323 1.666 9.736 1.00 96.81 83 ALA A O 1
ATOM 659 N N . TYR A 1 84 ? -14.832 2.490 7.696 1.00 96.50 84 TYR A N 1
ATOM 660 C CA . TYR A 1 84 ? -15.864 3.419 8.160 1.00 96.50 84 TYR A CA 1
ATOM 661 C C . TYR A 1 84 ? -16.991 2.681 8.889 1.00 96.50 84 TYR A C 1
ATOM 663 O O . TYR A 1 84 ? -17.275 2.983 10.045 1.00 96.50 84 TYR A O 1
ATOM 671 N N . ASP A 1 85 ? -17.575 1.652 8.270 1.00 95.12 85 ASP A N 1
ATOM 672 C CA . ASP A 1 85 ? -18.661 0.869 8.874 1.00 95.12 85 ASP A CA 1
ATOM 673 C C . ASP A 1 85 ? -18.253 0.220 10.202 1.00 95.12 85 ASP A C 1
ATOM 675 O O . ASP A 1 85 ? -19.080 0.025 11.09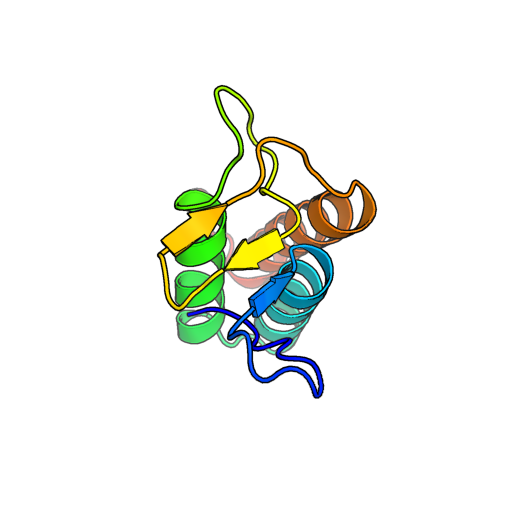5 1.00 95.12 85 ASP A O 1
ATOM 679 N N . ARG A 1 86 ? -16.979 -0.165 10.334 1.00 95.44 86 ARG A N 1
ATOM 680 C CA . ARG A 1 86 ? -16.491 -0.864 11.521 1.00 95.44 86 ARG A CA 1
ATOM 681 C C . ARG A 1 86 ? -16.125 0.074 12.664 1.00 95.44 86 ARG A C 1
ATOM 683 O O . ARG A 1 86 ? -16.472 -0.222 13.807 1.00 95.44 86 ARG A O 1
ATOM 690 N N . TRP A 1 87 ? -15.380 1.134 12.384 1.00 95.38 87 TRP A N 1
ATOM 691 C CA . TRP A 1 87 ? -14.802 1.990 13.422 1.00 95.38 87 TRP A CA 1
ATOM 692 C C . TRP A 1 87 ? -15.468 3.365 13.513 1.00 95.38 87 TRP A C 1
ATOM 694 O O . TRP A 1 87 ? -15.185 4.101 14.454 1.00 95.38 87 TRP A O 1
ATOM 704 N N . ASN A 1 88 ? -16.369 3.705 12.582 1.00 90.62 88 ASN A N 1
ATOM 705 C CA . ASN A 1 88 ? -16.967 5.037 12.432 1.00 90.62 88 ASN A CA 1
ATOM 706 C C . ASN A 1 88 ? -15.903 6.150 12.388 1.00 90.62 88 ASN A C 1
ATOM 708 O O . ASN A 1 88 ? -16.124 7.267 12.866 1.00 90.62 88 ASN A O 1
ATOM 712 N N . ASP A 1 89 ? -14.727 5.822 11.849 1.00 76.75 89 ASP A N 1
ATOM 713 C CA . ASP A 1 89 ? -13.644 6.776 11.689 1.00 76.75 89 ASP A CA 1
ATOM 714 C C . ASP A 1 89 ? -13.966 7.671 10.496 1.00 76.75 89 ASP A C 1
ATOM 716 O O . ASP A 1 89 ? -14.223 7.192 9.399 1.00 76.75 89 ASP A O 1
ATOM 720 N N . LYS A 1 90 ? -14.013 8.979 10.728 1.00 68.00 90 LYS A N 1
ATOM 721 C CA . LYS A 1 90 ? -14.314 9.977 9.695 1.00 68.00 90 LYS A CA 1
ATOM 722 C C . LYS A 1 90 ? -13.053 10.539 9.043 1.00 68.00 90 LYS A C 1
ATOM 724 O O . LYS A 1 90 ? -13.171 11.415 8.194 1.00 68.00 90 LYS A O 1
ATOM 729 N N . ASN A 1 91 ? -11.877 10.084 9.474 1.00 64.38 91 ASN A N 1
ATOM 730 C CA . ASN A 1 91 ? -10.584 10.577 9.008 1.00 64.38 91 ASN A CA 1
ATOM 731 C C . ASN A 1 91 ? -9.924 9.647 7.973 1.00 64.38 91 ASN A C 1
ATOM 733 O O . ASN A 1 91 ? -8.731 9.798 7.710 1.00 64.38 91 ASN A O 1
ATOM 737 N N . ILE A 1 92 ? -10.680 8.683 7.434 1.00 63.03 92 ILE A N 1
ATOM 738 C CA . ILE A 1 92 ? -10.265 7.789 6.340 1.00 63.03 92 ILE A CA 1
ATOM 739 C C . ILE A 1 92 ? -10.446 8.474 4.987 1.00 63.03 92 ILE A C 1
ATOM 741 O O . ILE A 1 92 ? -11.453 9.204 4.837 1.00 63.03 92 ILE A O 1
#